Protein AF-A0A1B0GSG9-F1 (afdb_monomer_lite)

pLDDT: mean 86.44, std 6.77, range [47.75, 93.62]

Sequence (73 aa):
MEFDCEGVRRLLGKYKFRDLTVEELKNVSVSFPHFRYSVDTYVFKDTSQKDLLNFTGTIPVMYQAQICHRWIN

Foldseek 3Di:
DDLDLPVQLVVCVVPPCSVVVSVVVVVCCVVPVQKDKDWDWDQDPVRDIDTDIDIWDWDFDDDPNDTDTDTDD

Secondary structure (DSSP, 8-state):
----HHHHHHHGGGSTTHHHHHHHHHHHHHH-TT-EEEEEEEE-TTS-EEEEEEEEEEEEEEETTEEEEEEE-

Radius of gyration: 14.44 Å; chains: 1; bounding box: 32×32×33 Å

InterPro domains:
  IPR008883 Ubiquitin E2 variant, N-terminal [PF05743] (21-67)
  IPR008883 Ubiquitin E2 variant, N-terminal [PS51322] (2-73)
  IPR016135 Ubiquitin-conjugating enzyme/RWD-like [G3DSA:3.10.110.10] (1-73)
  IPR016135 Ubiquitin-conjugating enzyme/RWD-like [SSF54495] (10-66)
  IPR052070 ESCRT-I complex UEV domain-containing protein [PTHR23306] (11-67)

Structure (mmCIF, N/CA/C/O backbone):
data_AF-A0A1B0GSG9-F1
#
_entry.id   AF-A0A1B0GSG9-F1
#
loop_
_atom_site.group_PDB
_atom_site.id
_atom_site.type_symbol
_atom_site.label_atom_id
_atom_site.label_alt_id
_atom_site.label_comp_id
_atom_site.label_asym_id
_atom_site.label_entity_id
_atom_site.label_seq_id
_atom_site.pdbx_PDB_ins_code
_atom_site.Cartn_x
_atom_site.Cartn_y
_atom_site.Cartn_z
_atom_site.occupancy
_atom_site.B_iso_or_equiv
_atom_site.auth_seq_id
_atom_site.auth_comp_id
_atom_site.auth_asym_id
_atom_site.auth_atom_id
_atom_site.pdbx_PDB_model_num
ATOM 1 N N . MET A 1 1 ? -1.098 4.867 -16.559 1.00 47.75 1 MET A N 1
ATOM 2 C CA . MET A 1 1 ? -2.147 5.266 -15.599 1.00 47.75 1 MET A CA 1
ATOM 3 C C . MET A 1 1 ? -1.549 6.369 -14.753 1.00 47.75 1 MET A C 1
ATOM 5 O O . MET A 1 1 ? -0.440 6.182 -14.271 1.00 47.75 1 MET A O 1
ATOM 9 N N . GLU A 1 2 ? -2.195 7.528 -14.682 1.00 59.50 2 GLU A N 1
ATOM 10 C CA . GLU A 1 2 ? -1.715 8.644 -13.863 1.00 59.50 2 GLU A CA 1
ATOM 11 C C . GLU A 1 2 ? -1.966 8.320 -12.386 1.00 59.50 2 GLU A C 1
ATOM 13 O O . GLU A 1 2 ? -3.031 7.814 -12.026 1.00 59.50 2 GLU A O 1
ATOM 18 N N . PHE A 1 3 ? -0.954 8.511 -11.545 1.00 70.12 3 PHE A N 1
ATOM 19 C CA . PHE A 1 3 ? -1.050 8.222 -10.122 1.00 70.12 3 PHE A CA 1
ATOM 20 C C . PHE A 1 3 ? -1.812 9.354 -9.414 1.00 70.12 3 PHE A C 1
ATOM 22 O O . PHE A 1 3 ? -1.258 10.431 -9.181 1.00 70.12 3 PHE A O 1
ATOM 29 N N . ASP A 1 4 ? -3.083 9.111 -9.081 1.00 80.62 4 ASP A N 1
ATOM 30 C CA . ASP A 1 4 ? -3.956 10.096 -8.434 1.00 80.62 4 ASP A CA 1
ATOM 31 C C . ASP A 1 4 ? -3.609 10.281 -6.947 1.00 80.62 4 ASP A C 1
ATOM 33 O O . ASP A 1 4 ? -4.106 9.595 -6.050 1.00 80.62 4 ASP A O 1
ATOM 37 N N . CYS A 1 5 ? -2.711 11.229 -6.679 1.00 80.19 5 CYS A N 1
ATOM 38 C CA . CYS A 1 5 ? -2.212 11.511 -5.334 1.00 80.19 5 CYS A CA 1
ATOM 39 C C . CYS A 1 5 ? -3.331 11.981 -4.386 1.00 80.19 5 CYS A C 1
ATOM 41 O O . CYS A 1 5 ? -3.271 11.726 -3.181 1.00 80.19 5 CYS A O 1
ATOM 43 N N . GLU A 1 6 ? -4.341 12.684 -4.905 1.00 81.88 6 GLU A N 1
ATOM 44 C CA . GLU A 1 6 ? -5.424 13.248 -4.099 1.00 81.88 6 GLU A CA 1
ATOM 45 C C . GLU A 1 6 ? -6.432 12.179 -3.653 1.00 81.88 6 GLU A C 1
ATOM 47 O O . GLU A 1 6 ? -6.774 12.114 -2.468 1.00 81.88 6 GLU A O 1
ATOM 52 N N . GLY A 1 7 ? -6.847 11.277 -4.545 1.00 83.44 7 GLY A N 1
ATOM 53 C CA . GLY A 1 7 ? -7.700 10.138 -4.210 1.00 83.44 7 GLY A CA 1
ATOM 54 C C . GLY A 1 7 ? -7.031 9.195 -3.220 1.00 83.44 7 GLY A C 1
ATOM 55 O O . GLY A 1 7 ? -7.648 8.817 -2.223 1.00 83.44 7 GLY A O 1
ATOM 56 N N . VAL A 1 8 ? -5.738 8.906 -3.401 1.00 83.94 8 VAL A N 1
ATOM 57 C CA . VAL A 1 8 ? -4.954 8.125 -2.430 1.00 83.94 8 VAL A CA 1
ATOM 58 C C . VAL A 1 8 ? -4.908 8.829 -1.072 1.00 83.94 8 VAL A C 1
ATOM 60 O O . VAL A 1 8 ? -5.149 8.197 -0.042 1.00 83.94 8 VAL A O 1
ATOM 63 N N . ARG A 1 9 ? -4.664 10.146 -1.033 1.00 86.00 9 ARG A N 1
ATOM 64 C CA . ARG A 1 9 ? -4.694 10.921 0.221 1.00 86.00 9 ARG A CA 1
ATOM 65 C C . ARG A 1 9 ? -6.047 10.829 0.931 1.00 86.00 9 ARG A C 1
ATOM 67 O O . ARG A 1 9 ? -6.081 10.754 2.160 1.00 86.00 9 ARG A O 1
ATOM 74 N N . ARG A 1 10 ? -7.156 10.824 0.188 1.00 85.94 10 ARG A N 1
ATOM 75 C CA . ARG A 1 10 ? -8.503 10.657 0.758 1.00 85.94 10 ARG A CA 1
ATOM 76 C C . ARG A 1 10 ? -8.709 9.252 1.326 1.00 85.94 10 ARG A C 1
ATOM 78 O O . ARG A 1 10 ? -9.209 9.131 2.442 1.00 85.94 10 ARG A O 1
ATOM 85 N N . LEU A 1 11 ? -8.273 8.213 0.610 1.00 84.12 11 LEU A N 1
ATOM 86 C CA . LEU A 1 11 ? -8.346 6.814 1.061 1.00 84.12 11 LEU A CA 1
ATOM 87 C C . LEU A 1 11 ? -7.517 6.576 2.331 1.00 84.12 11 LEU A C 1
ATOM 89 O O . LEU A 1 11 ? -7.971 5.937 3.277 1.00 84.12 11 LEU A O 1
ATOM 93 N N . LEU A 1 12 ? -6.326 7.168 2.393 1.00 85.12 12 LEU A N 1
ATOM 94 C CA . LEU A 1 12 ? -5.407 7.070 3.526 1.00 85.12 12 LEU A CA 1
ATOM 95 C C . LEU A 1 12 ? -5.756 8.026 4.681 1.00 85.12 12 LEU A C 1
ATOM 97 O O . LEU A 1 12 ? -4.939 8.235 5.573 1.00 85.12 12 LEU A O 1
ATOM 101 N N . GLY A 1 13 ? -6.963 8.600 4.724 1.00 83.50 13 GLY A N 1
ATOM 102 C CA . GLY A 1 13 ? -7.380 9.498 5.809 1.00 83.50 13 GLY A CA 1
ATOM 103 C C . GLY A 1 13 ? -7.322 8.866 7.209 1.00 83.50 13 GLY A C 1
ATOM 104 O O . GLY A 1 13 ? -7.160 9.577 8.195 1.00 83.50 13 GLY A O 1
ATOM 105 N N . LYS A 1 14 ? -7.405 7.532 7.298 1.00 85.12 14 LYS A N 1
ATOM 106 C CA . LYS A 1 14 ? -7.296 6.764 8.553 1.00 85.12 14 LYS A CA 1
ATOM 107 C C . LYS A 1 14 ? -5.846 6.414 8.942 1.00 85.12 14 LYS A C 1
ATOM 109 O O . LYS A 1 14 ? -5.626 5.851 10.014 1.00 85.12 14 LYS A O 1
ATOM 114 N N . TYR A 1 15 ? -4.861 6.697 8.085 1.00 86.50 15 TYR A N 1
ATOM 115 C CA . TYR A 1 15 ? -3.455 6.345 8.304 1.00 86.50 15 TYR A CA 1
ATOM 116 C C . TYR A 1 15 ? -2.731 7.413 9.129 1.00 86.50 15 TYR A C 1
ATOM 118 O O . TYR A 1 15 ? -2.923 8.608 8.927 1.00 86.50 15 TYR A O 1
ATOM 126 N N . LYS A 1 16 ? -1.831 6.982 10.025 1.00 87.00 16 LYS A N 1
ATOM 127 C CA . LYS A 1 16 ? -1.043 7.893 10.878 1.00 87.00 16 LYS A CA 1
ATOM 128 C C . LYS A 1 16 ? -0.111 8.815 10.081 1.00 87.00 16 LYS A C 1
ATOM 130 O O . LYS A 1 16 ? 0.079 9.958 10.472 1.00 87.00 16 LYS A O 1
ATOM 135 N N . PHE A 1 17 ? 0.455 8.317 8.980 1.00 91.00 17 PHE A N 1
ATOM 136 C CA . PHE A 1 17 ? 1.458 9.019 8.170 1.00 91.00 17 PHE A CA 1
ATOM 137 C C . PHE A 1 17 ? 1.064 9.037 6.696 1.00 91.00 17 PHE A C 1
ATOM 139 O O . PHE A 1 17 ? 1.744 8.474 5.841 1.00 91.00 17 PHE A O 1
ATOM 146 N N . ARG A 1 18 ? -0.069 9.676 6.402 1.00 87.88 18 ARG A N 1
ATOM 147 C CA . ARG A 1 18 ? -0.624 9.742 5.048 1.00 87.88 18 ARG A CA 1
ATOM 148 C C . ARG A 1 18 ? 0.376 10.267 4.017 1.00 87.88 18 ARG A C 1
ATOM 150 O O . ARG A 1 18 ? 0.533 9.643 2.977 1.00 87.88 18 ARG A O 1
ATOM 157 N N . ASP A 1 19 ? 1.017 11.402 4.285 1.00 87.00 19 ASP A N 1
ATOM 158 C CA . ASP A 1 19 ? 1.894 12.060 3.309 1.00 87.00 19 ASP A CA 1
ATOM 159 C C . ASP A 1 19 ? 3.100 11.192 2.938 1.00 87.00 19 ASP A C 1
ATOM 161 O O . ASP A 1 19 ? 3.391 11.032 1.755 1.00 87.00 19 ASP A O 1
ATOM 165 N N . LEU A 1 20 ? 3.698 10.526 3.930 1.00 90.44 20 LEU A N 1
ATOM 166 C CA . LEU A 1 20 ? 4.778 9.566 3.709 1.00 90.44 20 LEU A CA 1
ATOM 167 C C . LEU A 1 20 ? 4.306 8.365 2.877 1.00 90.44 20 LEU A C 1
ATOM 169 O O . LEU A 1 20 ? 4.965 7.969 1.925 1.00 90.44 20 LEU A O 1
ATOM 173 N N . THR A 1 21 ? 3.138 7.795 3.193 1.00 90.19 21 THR A N 1
ATOM 174 C CA . THR A 1 21 ? 2.601 6.648 2.439 1.00 90.19 21 THR A CA 1
ATOM 175 C C . THR A 1 21 ? 2.295 7.005 0.980 1.00 90.19 21 THR A C 1
ATOM 177 O O . THR A 1 21 ? 2.497 6.176 0.098 1.00 90.19 21 THR A O 1
ATOM 180 N N . VAL A 1 22 ? 1.830 8.227 0.701 1.00 89.75 22 VAL A N 1
ATOM 181 C CA . VAL A 1 22 ? 1.558 8.698 -0.671 1.00 89.75 22 VAL A CA 1
ATOM 182 C C . VAL A 1 22 ? 2.852 8.865 -1.465 1.00 89.75 22 VAL A C 1
ATOM 184 O O . VAL A 1 22 ? 2.891 8.497 -2.638 1.00 89.75 22 VAL A O 1
ATOM 187 N N . GLU A 1 23 ? 3.899 9.407 -0.842 1.00 90.88 23 GLU A N 1
ATOM 188 C CA . GLU A 1 23 ? 5.210 9.581 -1.473 1.00 90.88 23 GLU A CA 1
ATOM 189 C C . GLU A 1 23 ? 5.835 8.234 -1.852 1.00 90.88 23 GLU A C 1
ATOM 191 O O . GLU A 1 23 ? 6.209 8.026 -3.009 1.00 90.88 23 GLU A O 1
ATOM 196 N N . GLU A 1 24 ? 5.825 7.278 -0.922 1.00 89.56 24 GLU A N 1
ATOM 197 C CA . GLU A 1 24 ? 6.301 5.917 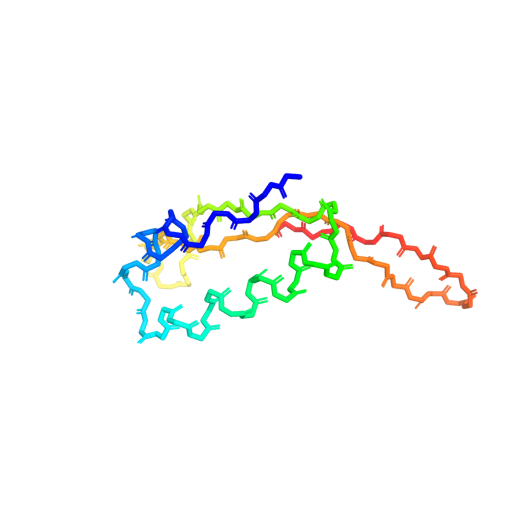-1.174 1.00 89.56 24 GLU A CA 1
ATOM 198 C C . GLU A 1 24 ? 5.473 5.227 -2.264 1.00 89.56 24 GLU A C 1
ATOM 200 O O . GLU A 1 24 ? 6.019 4.595 -3.171 1.00 89.56 24 GLU A O 1
ATOM 205 N N . LEU A 1 25 ? 4.147 5.401 -2.237 1.00 88.81 25 LEU A N 1
ATOM 206 C CA . LEU A 1 25 ? 3.259 4.821 -3.241 1.00 88.81 25 LEU A CA 1
ATOM 207 C C . LEU A 1 25 ? 3.535 5.389 -4.643 1.00 88.81 25 LEU A C 1
ATOM 209 O O . LEU A 1 25 ? 3.554 4.638 -5.621 1.00 88.81 25 LEU A O 1
ATOM 213 N N . LYS A 1 26 ? 3.817 6.692 -4.744 1.00 88.44 26 LYS A N 1
ATOM 214 C CA . LYS A 1 26 ? 4.236 7.337 -5.994 1.00 88.44 26 LYS A CA 1
ATOM 215 C C . LYS A 1 26 ? 5.555 6.752 -6.499 1.00 88.44 26 LYS A C 1
ATOM 217 O O . LYS A 1 26 ? 5.669 6.448 -7.685 1.00 88.44 26 LYS A O 1
ATOM 222 N N . ASN A 1 27 ? 6.531 6.560 -5.613 1.00 89.31 27 ASN A N 1
ATOM 223 C CA . ASN A 1 27 ? 7.833 5.999 -5.968 1.00 89.31 27 ASN A CA 1
ATOM 224 C C . ASN A 1 27 ? 7.718 4.553 -6.495 1.00 89.31 27 ASN A C 1
ATOM 226 O O . ASN A 1 27 ? 8.290 4.207 -7.533 1.00 89.31 27 ASN A O 1
ATOM 230 N N . VAL A 1 28 ? 6.898 3.725 -5.836 1.00 87.44 28 VAL A N 1
ATOM 231 C CA . VAL A 1 28 ? 6.582 2.358 -6.285 1.00 87.44 28 VAL A CA 1
ATOM 232 C C . VAL A 1 28 ? 5.847 2.377 -7.622 1.00 87.44 28 VAL A C 1
ATOM 234 O O . VAL A 1 28 ? 6.195 1.604 -8.509 1.00 87.44 28 VAL A O 1
ATOM 237 N N . SER A 1 29 ? 4.879 3.280 -7.804 1.00 85.62 29 SER A N 1
ATOM 238 C CA . SER A 1 29 ? 4.126 3.402 -9.057 1.00 85.62 29 SER A CA 1
ATOM 239 C C . SER A 1 29 ? 5.009 3.784 -10.249 1.00 85.62 29 SER A C 1
ATOM 241 O O . SER A 1 29 ? 4.717 3.365 -11.368 1.00 85.62 29 SER A O 1
ATOM 243 N N . VAL A 1 30 ? 6.067 4.573 -10.031 1.00 86.88 30 VAL A N 1
ATOM 244 C CA . VAL A 1 30 ? 7.057 4.913 -11.069 1.00 86.88 30 VAL A CA 1
ATOM 245 C C . VAL A 1 30 ? 7.988 3.733 -11.346 1.00 86.88 30 VAL A C 1
ATOM 247 O O . VAL A 1 30 ? 8.298 3.451 -12.500 1.00 86.88 30 VAL A O 1
ATOM 250 N N . SER A 1 31 ? 8.405 3.023 -10.297 1.00 86.62 31 SER A N 1
ATOM 251 C CA . SER A 1 31 ? 9.339 1.895 -10.402 1.00 86.62 31 SER A CA 1
ATOM 252 C C . SER A 1 31 ? 8.697 0.642 -11.015 1.00 86.62 31 SER A C 1
ATOM 254 O O . SER A 1 31 ? 9.348 -0.094 -11.754 1.00 86.62 31 SER A O 1
ATOM 256 N N . PHE A 1 32 ? 7.415 0.400 -10.731 1.00 85.50 32 PHE A N 1
ATOM 257 C CA . PHE A 1 32 ? 6.676 -0.794 -11.138 1.00 85.50 32 PHE A CA 1
ATOM 258 C C . PHE A 1 32 ? 5.330 -0.411 -11.781 1.00 85.50 32 PHE A C 1
ATOM 260 O O . PHE A 1 32 ? 4.289 -0.456 -11.126 1.00 85.50 32 PHE A O 1
ATOM 267 N N . PRO A 1 33 ? 5.298 -0.088 -13.086 1.00 82.44 33 PRO A N 1
ATOM 268 C CA . PRO A 1 33 ? 4.086 0.398 -13.759 1.00 82.44 33 PRO A CA 1
ATOM 269 C C . PRO A 1 33 ? 2.957 -0.643 -13.858 1.00 82.44 33 PRO A C 1
ATOM 271 O O . PRO A 1 33 ? 1.801 -0.284 -14.075 1.00 82.44 33 PRO A O 1
ATOM 274 N N . HIS A 1 34 ? 3.272 -1.934 -13.701 1.00 81.69 34 HIS A N 1
ATOM 275 C CA . HIS A 1 34 ? 2.287 -3.024 -13.661 1.00 81.69 34 HIS A CA 1
ATOM 276 C C . HIS A 1 34 ? 1.704 -3.268 -12.265 1.00 81.69 34 HIS A C 1
ATOM 278 O O . HIS A 1 34 ? 0.805 -4.094 -12.104 1.00 81.69 34 HIS A O 1
ATOM 284 N N . PHE A 1 35 ? 2.233 -2.590 -11.250 1.00 83.81 35 PHE A N 1
ATOM 285 C CA . PHE A 1 35 ? 1.818 -2.757 -9.871 1.00 83.81 35 PHE A CA 1
ATOM 286 C C . PHE A 1 35 ? 0.557 -1.936 -9.620 1.00 83.81 35 PHE A C 1
ATOM 288 O O . PHE A 1 35 ? 0.497 -0.745 -9.926 1.00 83.81 35 PHE A O 1
ATOM 295 N N . ARG A 1 36 ? -0.479 -2.584 -9.093 1.00 86.19 36 ARG A N 1
ATOM 296 C CA . ARG A 1 36 ? -1.764 -1.954 -8.792 1.00 86.19 36 ARG A CA 1
ATOM 297 C C . ARG A 1 36 ? -1.915 -1.866 -7.283 1.00 86.19 36 ARG A C 1
ATOM 299 O O . ARG A 1 36 ? -1.463 -2.746 -6.558 1.00 86.19 36 ARG A O 1
ATOM 306 N N . TYR A 1 37 ? -2.565 -0.810 -6.821 1.00 87.06 37 TYR A N 1
ATOM 307 C CA . TYR A 1 37 ? -2.953 -0.673 -5.426 1.00 87.06 37 TYR A CA 1
ATOM 308 C C . TYR A 1 37 ? -4.477 -0.741 -5.311 1.00 87.06 37 TYR A C 1
ATOM 310 O O . TYR A 1 37 ? -5.202 -0.307 -6.210 1.00 87.06 37 TYR A O 1
ATOM 318 N N . SER A 1 38 ? -4.958 -1.301 -4.212 1.00 87.62 38 SER A N 1
ATOM 319 C CA . SER A 1 38 ? -6.371 -1.378 -3.844 1.00 87.62 38 SER A CA 1
ATOM 320 C C . SER A 1 38 ? -6.517 -1.149 -2.343 1.00 87.62 38 SER A C 1
ATOM 322 O O . SER A 1 38 ? -5.529 -1.101 -1.619 1.00 87.62 38 SER A O 1
ATOM 324 N N . VAL A 1 39 ? -7.739 -0.956 -1.86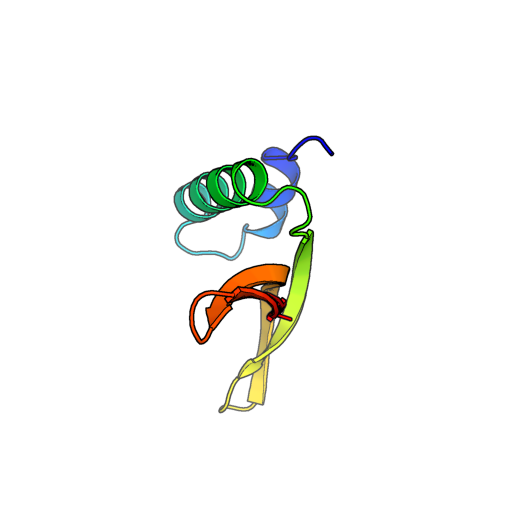0 1.00 88.06 39 VAL A N 1
ATOM 325 C CA . VAL A 1 39 ? -8.030 -0.981 -0.424 1.00 88.06 39 VAL A CA 1
ATOM 326 C C . VAL A 1 39 ? -8.810 -2.257 -0.161 1.00 88.06 39 VAL A C 1
ATOM 328 O O . VAL A 1 39 ? -9.834 -2.472 -0.804 1.00 88.06 39 VAL A O 1
ATOM 331 N N . ASP A 1 40 ? -8.301 -3.091 0.737 1.00 90.12 40 ASP A N 1
ATOM 332 C CA . ASP A 1 40 ? -8.868 -4.398 1.059 1.00 90.12 40 ASP A CA 1
ATOM 333 C C . ASP A 1 40 ? -9.041 -4.557 2.574 1.00 90.12 40 ASP A C 1
ATOM 335 O O . ASP A 1 40 ? -8.350 -3.908 3.369 1.00 90.12 40 ASP A O 1
ATOM 339 N N . THR A 1 41 ? -9.991 -5.391 2.990 1.00 91.44 41 THR A N 1
ATOM 340 C CA . THR A 1 41 ? -10.319 -5.573 4.404 1.00 91.44 41 THR A CA 1
ATOM 341 C C . THR A 1 41 ? -9.398 -6.626 5.009 1.00 91.44 41 THR A C 1
ATOM 343 O O . THR A 1 41 ? -9.565 -7.829 4.820 1.00 91.44 41 THR A O 1
ATOM 346 N N . TYR A 1 42 ? -8.434 -6.172 5.803 1.00 90.56 42 TYR A N 1
ATOM 347 C CA . TYR A 1 42 ? -7.514 -7.047 6.509 1.00 90.56 42 TYR A CA 1
ATOM 348 C C . TYR A 1 42 ? -8.090 -7.485 7.857 1.00 90.56 42 TYR A C 1
ATOM 350 O O . TYR A 1 42 ? -8.455 -6.651 8.695 1.00 90.56 42 TYR A O 1
ATOM 358 N N . VAL A 1 43 ? -8.120 -8.799 8.082 1.00 93.62 43 VAL A N 1
ATOM 359 C CA . VAL A 1 43 ? -8.514 -9.405 9.358 1.00 93.62 43 VAL A CA 1
ATOM 360 C C . VAL A 1 43 ? -7.266 -9.613 10.213 1.00 93.62 43 VAL A C 1
ATOM 362 O O . VAL A 1 43 ? -6.389 -10.412 9.885 1.00 93.62 43 VAL A O 1
ATOM 365 N N . PHE A 1 44 ? -7.174 -8.887 11.323 1.00 92.94 44 PHE A N 1
ATOM 366 C CA . PHE A 1 44 ? -6.086 -9.040 12.278 1.00 92.94 44 PHE A CA 1
ATOM 367 C C . PHE A 1 44 ? -6.220 -10.340 13.072 1.00 92.94 44 PHE A C 1
ATOM 369 O O . PHE A 1 44 ? -7.287 -10.948 13.168 1.00 92.94 44 PHE A O 1
ATOM 376 N N . LYS A 1 45 ? -5.117 -10.752 13.703 1.00 92.75 45 LYS A N 1
ATOM 377 C CA . LYS A 1 45 ? -5.072 -11.954 14.552 1.00 92.75 45 LYS A CA 1
ATOM 378 C C . LYS A 1 45 ? -6.068 -11.895 15.714 1.00 92.75 45 LYS A C 1
ATOM 380 O O . LYS A 1 45 ? -6.555 -12.931 16.144 1.00 92.75 45 LYS A O 1
ATOM 385 N N . ASP A 1 46 ? -6.379 -10.695 16.198 1.00 93.44 46 ASP A N 1
ATOM 386 C CA . ASP A 1 46 ? -7.391 -10.434 17.225 1.00 93.44 46 ASP A CA 1
ATOM 387 C C . ASP A 1 46 ? -8.829 -10.376 16.675 1.00 93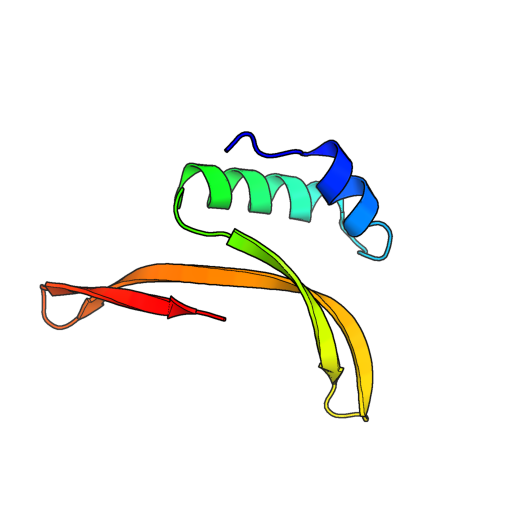.44 46 ASP A C 1
ATOM 389 O O . ASP A 1 46 ? -9.729 -9.922 17.373 1.00 93.44 46 ASP A O 1
ATOM 393 N N . THR A 1 47 ? -9.069 -10.831 15.440 1.00 90.44 47 THR A N 1
ATOM 394 C CA . THR A 1 47 ? -10.354 -10.803 14.710 1.00 90.44 47 THR A CA 1
ATOM 395 C C . THR A 1 47 ? -10.905 -9.417 14.372 1.00 90.44 47 THR A C 1
ATOM 397 O O . THR A 1 47 ? -11.924 -9.325 13.685 1.00 90.44 47 THR A O 1
ATOM 400 N N . SER A 1 48 ? -10.236 -8.326 14.768 1.00 93.06 48 SER A N 1
ATOM 401 C CA . SER A 1 48 ? -10.597 -7.002 14.264 1.00 93.06 48 SER A CA 1
ATOM 402 C C . SER A 1 48 ? -10.361 -6.900 12.760 1.00 93.06 48 SER A C 1
ATOM 404 O O . SER A 1 48 ? -9.464 -7.528 12.198 1.00 93.06 48 SER A O 1
ATOM 406 N N . GLN A 1 49 ? -11.186 -6.097 12.097 1.00 93.12 49 GLN A N 1
ATOM 407 C CA . GLN A 1 49 ? -11.111 -5.865 10.660 1.00 93.12 49 GLN A CA 1
ATOM 408 C C . GLN A 1 49 ? -10.758 -4.405 10.412 1.00 93.12 49 GLN A C 1
ATOM 410 O O . GLN A 1 49 ? -11.324 -3.513 11.055 1.00 93.12 49 GLN A O 1
ATOM 415 N N . LYS A 1 50 ? -9.825 -4.141 9.495 1.00 90.94 50 LYS A N 1
ATOM 416 C CA . LYS A 1 50 ? -9.580 -2.783 8.996 1.00 90.94 50 LYS A CA 1
ATOM 417 C C . LYS A 1 50 ? -9.306 -2.798 7.510 1.00 90.94 50 LYS A C 1
ATOM 419 O O . LYS A 1 50 ? -8.561 -3.637 7.019 1.00 90.94 50 LYS A O 1
ATOM 424 N N . ASP A 1 51 ? -9.837 -1.791 6.842 1.00 89.75 51 ASP A N 1
ATOM 425 C CA . ASP A 1 51 ? -9.506 -1.506 5.457 1.00 89.75 51 ASP A CA 1
ATOM 426 C C . ASP A 1 51 ? -8.090 -0.939 5.381 1.00 89.75 51 ASP A C 1
ATOM 428 O O . ASP A 1 51 ? -7.799 0.126 5.941 1.00 89.75 51 ASP A O 1
ATOM 432 N N . LEU A 1 52 ? -7.208 -1.676 4.716 1.00 90.81 52 LEU A N 1
ATOM 433 C CA . LEU A 1 52 ? -5.818 -1.312 4.505 1.00 90.81 52 LEU A CA 1
ATOM 434 C C . LEU A 1 52 ? -5.518 -1.254 3.010 1.00 90.81 52 LEU A C 1
ATOM 436 O O . LEU A 1 52 ? -6.088 -1.980 2.201 1.00 90.81 52 LEU A O 1
ATOM 440 N N . LEU A 1 53 ? -4.591 -0.374 2.652 1.00 89.56 53 LEU A N 1
ATOM 441 C CA . LEU A 1 53 ? -3.980 -0.346 1.337 1.00 89.56 53 LEU A CA 1
ATOM 442 C C . LEU A 1 53 ? -3.293 -1.691 1.077 1.00 89.56 53 LEU A C 1
ATOM 444 O O . LEU A 1 53 ? -2.390 -2.081 1.820 1.00 89.56 53 LEU A O 1
ATOM 448 N N . ASN A 1 54 ? -3.713 -2.355 0.010 1.00 89.50 54 ASN A N 1
ATOM 449 C CA . ASN A 1 54 ? -3.102 -3.552 -0.518 1.00 89.50 54 ASN A CA 1
ATOM 450 C C . ASN A 1 54 ? -2.408 -3.269 -1.851 1.00 89.50 54 ASN A C 1
ATOM 452 O O . ASN A 1 54 ? -2.801 -2.394 -2.627 1.00 89.50 54 ASN A O 1
ATOM 456 N N . PHE A 1 55 ? -1.379 -4.057 -2.119 1.00 88.19 55 PHE A N 1
ATOM 457 C CA . PHE A 1 55 ? -0.607 -4.019 -3.339 1.00 88.19 55 PHE A CA 1
A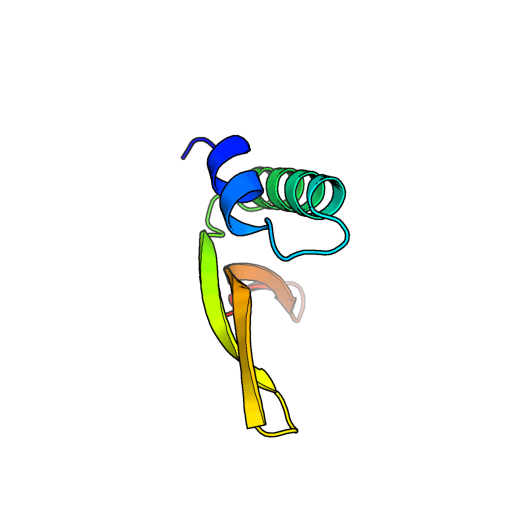TOM 458 C C . PHE A 1 55 ? -0.752 -5.334 -4.075 1.00 88.19 55 PHE A C 1
ATOM 460 O O . PHE A 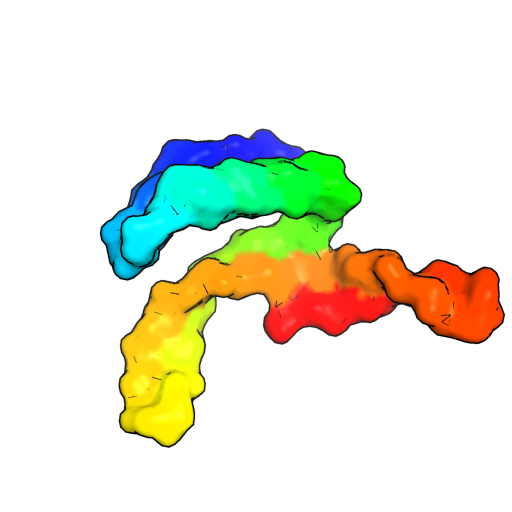1 55 ? -0.527 -6.401 -3.516 1.00 88.19 55 PHE A O 1
ATOM 467 N N . THR A 1 56 ? -1.099 -5.263 -5.352 1.00 88.81 56 THR A N 1
ATOM 468 C CA . THR A 1 56 ? -1.239 -6.446 -6.188 1.00 88.81 56 THR A CA 1
ATOM 469 C C . THR A 1 56 ? -0.490 -6.267 -7.493 1.00 88.81 56 THR A C 1
ATOM 471 O O . THR A 1 56 ? -0.699 -5.307 -8.237 1.00 88.81 56 THR A O 1
ATOM 474 N N . GLY A 1 57 ? 0.374 -7.223 -7.801 1.00 88.62 57 GLY A N 1
ATOM 475 C CA . GLY A 1 57 ? 1.117 -7.236 -9.049 1.00 88.62 57 GLY A CA 1
ATOM 476 C C . GLY A 1 57 ? 2.311 -8.167 -8.985 1.00 88.62 57 GLY A C 1
ATOM 477 O O . GLY A 1 57 ? 2.398 -9.039 -8.122 1.00 88.62 57 GLY A O 1
ATOM 478 N N . THR A 1 58 ? 3.245 -7.978 -9.912 1.00 89.19 58 THR A N 1
ATOM 479 C CA . THR A 1 58 ? 4.459 -8.789 -9.976 1.00 89.19 58 THR A CA 1
ATOM 480 C C . THR A 1 58 ? 5.696 -7.967 -9.685 1.00 89.19 58 THR A C 1
ATOM 482 O O . THR A 1 58 ? 5.875 -6.904 -10.280 1.00 89.19 58 THR A O 1
ATOM 485 N N . ILE A 1 59 ? 6.585 -8.514 -8.865 1.00 87.69 59 ILE A N 1
ATOM 486 C CA . ILE A 1 59 ? 7.929 -7.979 -8.651 1.00 87.69 59 ILE A CA 1
ATOM 487 C C . ILE A 1 59 ? 8.969 -8.894 -9.312 1.00 87.69 59 ILE A C 1
ATOM 489 O O . ILE A 1 59 ? 8.873 -10.120 -9.183 1.00 87.69 59 ILE A O 1
ATOM 493 N N . PRO A 1 60 ? 9.950 -8.332 -10.039 1.00 89.00 60 PRO A N 1
ATOM 494 C CA . PRO A 1 60 ? 11.059 -9.100 -10.577 1.00 89.00 60 PRO A CA 1
ATOM 495 C C . PRO A 1 60 ? 11.966 -9.550 -9.428 1.00 89.00 60 PRO A C 1
ATOM 497 O O . PRO A 1 60 ? 12.448 -8.743 -8.637 1.00 89.00 60 PRO A O 1
ATOM 500 N N . VAL A 1 61 ? 12.199 -10.855 -9.340 1.00 89.06 61 VAL A N 1
ATOM 501 C CA . VAL A 1 61 ? 13.061 -11.487 -8.342 1.00 89.06 61 VAL A CA 1
ATOM 502 C C . VAL A 1 61 ? 14.129 -12.281 -9.076 1.00 89.06 61 VAL A C 1
ATOM 504 O O . VAL A 1 61 ? 13.816 -13.070 -9.966 1.00 89.06 61 VAL A O 1
ATOM 507 N N . MET A 1 62 ? 15.392 -12.097 -8.694 1.00 89.56 62 MET A N 1
ATOM 508 C CA . MET A 1 62 ? 16.463 -12.954 -9.191 1.00 89.56 62 MET A CA 1
ATOM 509 C C . MET A 1 62 ? 16.427 -14.308 -8.487 1.00 89.56 62 MET A C 1
ATOM 511 O O . MET A 1 62 ? 16.585 -14.396 -7.270 1.00 89.56 62 MET A O 1
ATOM 515 N N . TYR A 1 63 ? 16.262 -15.368 -9.268 1.00 89.19 63 TYR A N 1
ATOM 516 C CA . TYR A 1 63 ? 16.349 -16.748 -8.822 1.00 89.19 63 TYR A CA 1
ATOM 517 C C . TYR A 1 63 ? 17.323 -17.503 -9.722 1.00 89.19 63 TYR A C 1
ATOM 519 O O . TYR A 1 63 ? 17.116 -17.578 -10.928 1.00 89.19 63 TYR A O 1
ATOM 527 N N . GLN A 1 64 ? 18.411 -18.029 -9.148 1.00 88.88 64 GLN A N 1
ATOM 528 C CA . GLN A 1 64 ? 19.435 -18.791 -9.884 1.00 88.88 64 GLN A CA 1
ATOM 529 C C . GLN A 1 64 ? 19.915 -18.094 -11.179 1.00 88.88 64 GLN A C 1
ATOM 531 O O . GLN A 1 64 ? 20.002 -18.713 -12.235 1.00 88.88 64 GLN A O 1
ATOM 536 N N . ALA A 1 65 ? 20.206 -16.790 -11.092 1.00 88.06 65 ALA A N 1
ATOM 537 C CA . ALA A 1 65 ? 20.610 -15.928 -12.214 1.00 88.06 65 ALA A CA 1
ATOM 538 C C . ALA A 1 65 ? 19.548 -15.703 -13.316 1.00 88.06 65 ALA A C 1
ATOM 540 O O . ALA A 1 65 ? 19.869 -15.167 -14.375 1.00 88.06 65 ALA A O 1
ATOM 541 N N . GLN A 1 66 ? 18.281 -16.040 -13.061 1.00 89.38 66 GLN A N 1
ATOM 542 C CA . GLN A 1 66 ? 17.142 -15.712 -13.921 1.00 89.38 66 GLN A CA 1
ATOM 543 C C . GLN A 1 66 ? 16.207 -14.718 -13.230 1.00 89.38 66 GLN A C 1
ATOM 545 O O . GLN A 1 66 ? 16.014 -14.772 -12.015 1.00 89.38 66 GLN A O 1
ATOM 550 N N . ILE A 1 67 ? 15.613 -13.808 -14.002 1.00 87.06 67 ILE A N 1
ATOM 551 C CA . ILE A 1 67 ? 14.601 -12.877 -13.495 1.00 87.06 67 ILE A CA 1
ATOM 552 C C . ILE A 1 67 ? 13.239 -13.564 -13.594 1.00 87.06 67 ILE A C 1
ATOM 554 O O . ILE A 1 67 ? 12.724 -13.792 -14.687 1.00 87.06 67 ILE A O 1
ATOM 558 N N . CYS A 1 68 ? 12.648 -13.886 -12.447 1.00 85.75 68 CYS A N 1
ATOM 559 C CA . CYS A 1 68 ? 11.299 -14.428 -12.351 1.00 85.75 68 CYS A CA 1
ATOM 560 C C . CYS A 1 68 ? 10.344 -13.364 -11.809 1.00 85.75 68 CYS A C 1
ATOM 562 O O . CYS A 1 68 ? 10.668 -12.633 -10.876 1.00 85.75 68 CYS A O 1
ATOM 564 N N . HIS A 1 69 ? 9.136 -13.302 -12.359 1.00 85.69 69 HIS A N 1
ATOM 565 C CA . HIS A 1 69 ? 8.095 -12.400 -11.874 1.00 85.69 69 HIS A CA 1
ATOM 566 C C . HIS A 1 69 ? 7.297 -13.090 -10.771 1.00 85.69 69 HIS A C 1
ATOM 568 O O . HIS A 1 69 ? 6.528 -14.015 -11.036 1.00 85.69 69 HIS A O 1
ATOM 574 N N . ARG A 1 70 ? 7.478 -12.651 -9.522 1.00 85.25 70 ARG A N 1
ATOM 575 C CA . ARG A 1 70 ? 6.713 -13.177 -8.390 1.00 85.25 70 ARG A CA 1
ATOM 576 C C . ARG A 1 70 ? 5.453 -12.355 -8.181 1.00 85.25 70 ARG A C 1
ATOM 578 O O . ARG A 1 70 ? 5.535 -11.144 -8.006 1.00 85.25 70 ARG A O 1
ATOM 585 N N . TRP A 1 71 ? 4.311 -13.034 -8.180 1.00 83.88 71 TRP A N 1
ATOM 586 C CA . TRP A 1 71 ? 3.020 -12.447 -7.840 1.00 83.88 71 TRP A CA 1
ATOM 587 C C . TRP A 1 71 ? 2.928 -12.152 -6.341 1.00 83.88 71 TRP A C 1
ATOM 589 O O . TRP A 1 71 ? 3.283 -12.998 -5.517 1.00 83.88 71 TRP A O 1
ATOM 599 N N . ILE A 1 72 ? 2.454 -10.950 -6.024 1.00 83.50 72 ILE A N 1
ATOM 600 C CA . ILE A 1 72 ? 2.177 -10.439 -4.681 1.00 83.50 72 ILE A CA 1
ATOM 601 C C . ILE A 1 72 ? 0.722 -9.965 -4.669 1.00 83.50 72 ILE A C 1
ATOM 603 O O . ILE A 1 72 ? 0.287 -9.314 -5.624 1.00 83.50 72 ILE A O 1
ATOM 607 N N . ASN A 1 73 ? -0.013 -10.333 -3.622 1.00 78.44 73 ASN A N 1
ATOM 608 C CA . ASN A 1 73 ? -1.386 -9.932 -3.322 1.00 78.44 73 ASN A CA 1
ATOM 609 C C . ASN A 1 73 ?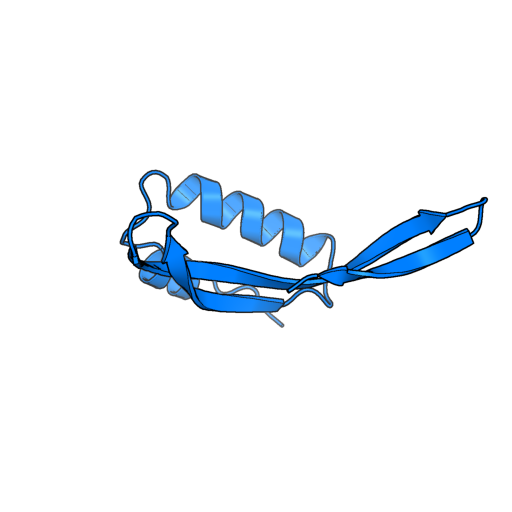 -1.594 -9.961 -1.807 1.00 78.44 73 ASN A C 1
ATOM 611 O O . ASN A 1 73 ? -0.846 -10.715 -1.138 1.00 78.44 73 ASN A O 1
#

Organism: Mus musculus (NCBI:txid10090)